Protein AF-A0A9W6UDX8-F1 (afdb_monomer)

Secondary structure (DSSP, 8-state):
------------PPPPTTSHHHHHHHHHHHH-----SHHHHTEETTEE-SSHHHHHHHTT-S--THHHHHHHHHHHTT--HHHHHHHHHHHHHHS--S-HHHHHHHHHHHHTHHHHHTTS-----

Sequence (125 aa):
MGSGGDKVIGRMIAVSPRDTNRFYIRLLLCYRRGPQSYEDLRTVDGVVHDSFKAAALSMGLLESDEENHRCLTEATSFQMPGQMRHLFGVLLIYCDPASPSELWSTHLSALSEDYLRDEIEPTTK

Foldseek 3Di:
DDPPDPPDDDDQDDDDVVVVQSVLLVLLPVPDPDQPDPQSSQADPNDGDPGSLVSCVVVVVADACPVVLVVLVVVLVVQDLPVSVVSLVVCVVPVVHSCNPVSCVVCVCSNCVVVVVVVPDDDDD

Solvent-accessible surface area (backbone atoms only — not comparable to full-atom values): 7753 Å² total; per-residue (Å²): 135,86,82,79,75,77,82,77,78,80,81,78,76,91,63,56,75,88,42,56,67,57,33,30,47,51,54,42,58,74,75,50,82,82,61,87,42,78,61,55,60,11,42,52,100,88,43,75,40,98,37,46,58,55,23,34,43,76,69,64,76,44,65,74,46,63,64,60,52,50,54,53,55,58,50,55,76,70,73,43,26,72,56,45,49,51,50,50,55,49,42,59,72,76,60,62,48,68,51,60,69,56,58,45,67,75,45,40,66,58,47,40,47,61,70,61,48,72,79,68,70,76,86,79,131

Structure (mmCIF, N/CA/C/O backbone):
data_AF-A0A9W6UDX8-F1
#
_entry.id   AF-A0A9W6UDX8-F1
#
loop_
_atom_site.group_PDB
_atom_site.id
_atom_site.type_symbol
_atom_site.label_atom_id
_atom_site.label_alt_id
_atom_site.label_comp_id
_atom_site.label_asym_id
_atom_site.label_entity_id
_atom_site.label_seq_id
_atom_site.pdbx_PDB_ins_code
_atom_site.Cartn_x
_atom_site.Cartn_y
_atom_site.Cartn_z
_atom_site.occupancy
_atom_site.B_iso_or_equiv
_atom_site.auth_seq_id
_atom_site.auth_comp_id
_atom_site.auth_asym_id
_atom_site.auth_atom_id
_atom_site.pdbx_PDB_model_num
ATOM 1 N N . MET A 1 1 ? -22.399 -5.842 45.751 1.00 38.72 1 MET A N 1
ATOM 2 C CA . MET A 1 1 ? -23.120 -6.174 44.504 1.00 38.72 1 MET A CA 1
ATOM 3 C C . MET A 1 1 ? -22.075 -6.427 43.433 1.00 38.72 1 MET A C 1
ATOM 5 O O . MET A 1 1 ? -21.426 -5.487 43.001 1.00 38.72 1 MET A O 1
ATOM 9 N N . GLY A 1 2 ? -21.802 -7.697 43.131 1.00 44.06 2 GLY A N 1
ATOM 10 C CA . GLY A 1 2 ? -20.805 -8.080 42.132 1.00 44.06 2 GLY A CA 1
ATOM 11 C C . GLY A 1 2 ? -21.418 -8.018 40.741 1.00 44.06 2 GLY A C 1
ATOM 12 O O . GLY A 1 2 ? -22.316 -8.799 40.447 1.00 44.06 2 GLY A O 1
ATOM 13 N N . SER A 1 3 ? -20.950 -7.094 39.904 1.00 49.16 3 SER A N 1
ATOM 14 C CA . SER A 1 3 ? -21.216 -7.155 38.468 1.00 49.16 3 SER A CA 1
ATOM 15 C C . SER A 1 3 ? -20.184 -8.101 37.863 1.00 49.16 3 SER A C 1
ATOM 17 O O . SER A 1 3 ? -19.048 -7.716 37.586 1.00 49.16 3 SER A O 1
ATOM 19 N N . GLY A 1 4 ? -20.549 -9.380 37.775 1.00 50.47 4 GLY A N 1
ATOM 20 C CA . GLY A 1 4 ? -19.825 -10.352 36.969 1.00 50.47 4 GLY A CA 1
ATOM 21 C C . GLY A 1 4 ? -20.034 -9.987 35.508 1.00 50.47 4 GLY A C 1
ATOM 22 O O . GLY A 1 4 ? -21.056 -10.332 34.931 1.00 50.47 4 GLY A O 1
ATOM 23 N N . GLY A 1 5 ? -19.100 -9.229 34.935 1.00 56.88 5 GLY A N 1
ATOM 24 C CA . GLY A 1 5 ? -19.067 -9.010 33.496 1.00 56.88 5 GLY A CA 1
ATOM 25 C C . GLY A 1 5 ? -18.796 -10.346 32.820 1.00 56.88 5 GLY A C 1
ATOM 26 O O . GLY A 1 5 ? -17.694 -10.884 32.951 1.00 56.88 5 GLY A O 1
ATOM 27 N N . ASP A 1 6 ? -19.803 -10.893 32.143 1.00 54.94 6 ASP A N 1
ATOM 28 C CA . ASP A 1 6 ? -19.654 -12.095 31.333 1.00 54.94 6 ASP A CA 1
ATOM 29 C C . ASP A 1 6 ? -18.451 -11.921 30.407 1.00 54.94 6 ASP A C 1
ATOM 31 O O . ASP A 1 6 ? -18.356 -10.968 29.629 1.00 54.94 6 ASP A O 1
ATOM 35 N N . LYS A 1 7 ? -17.483 -12.834 30.518 1.00 60.09 7 LYS A N 1
ATOM 36 C CA . LYS A 1 7 ? -16.283 -12.832 29.685 1.00 60.09 7 LYS A CA 1
ATOM 37 C C . LYS A 1 7 ? -16.686 -13.270 28.278 1.00 60.09 7 LYS A C 1
ATOM 39 O O . LYS A 1 7 ? -16.563 -14.438 27.919 1.00 60.09 7 LYS A O 1
ATOM 44 N N . VAL A 1 8 ? -17.208 -12.335 27.487 1.00 63.88 8 VAL A N 1
ATOM 45 C CA . VAL A 1 8 ? -17.590 -12.575 26.095 1.00 63.88 8 VAL A CA 1
ATOM 46 C C . VAL A 1 8 ? -16.320 -12.842 25.291 1.00 63.88 8 VAL A C 1
ATOM 48 O O . VAL A 1 8 ? -15.510 -11.948 25.048 1.00 63.88 8 VAL A O 1
ATOM 51 N N . ILE A 1 9 ? -16.131 -14.093 24.875 1.00 58.66 9 ILE A N 1
ATOM 52 C CA . ILE A 1 9 ? -15.074 -14.458 23.932 1.00 58.66 9 ILE A CA 1
ATOM 53 C C . ILE A 1 9 ? -15.601 -14.145 22.532 1.00 58.66 9 ILE A C 1
ATOM 55 O O . ILE A 1 9 ? -16.325 -14.940 21.932 1.00 58.66 9 ILE A O 1
ATOM 59 N N . GLY A 1 10 ? -15.248 -12.967 22.017 1.00 63.41 10 GLY A N 1
ATOM 60 C CA . GLY A 1 10 ? -15.499 -12.613 20.624 1.00 63.41 10 GLY A CA 1
ATOM 61 C C . GLY A 1 10 ? -14.754 -13.578 19.702 1.00 63.41 10 GLY A C 1
ATOM 62 O O . GLY A 1 10 ? -13.525 -13.593 19.667 1.00 63.41 10 GLY A O 1
ATOM 63 N N . ARG A 1 11 ? -15.484 -14.420 18.965 1.00 67.44 11 ARG A N 1
ATOM 64 C CA . ARG A 1 11 ? -14.890 -15.285 17.940 1.00 67.44 11 ARG A CA 1
ATOM 65 C C . ARG A 1 11 ? -14.658 -14.462 16.682 1.00 67.44 11 ARG A C 1
ATOM 67 O O . ARG A 1 11 ? -15.606 -14.047 16.024 1.00 67.44 11 ARG A O 1
ATOM 74 N N . MET A 1 12 ? -13.396 -14.248 16.337 1.00 67.56 12 MET A N 1
ATOM 75 C CA . MET A 1 12 ? -13.027 -13.561 15.106 1.00 67.56 12 MET A CA 1
ATOM 76 C C . MET A 1 12 ? -12.946 -14.584 13.963 1.00 67.56 12 MET A C 1
ATOM 78 O O . MET A 1 12 ? -12.104 -15.485 13.996 1.00 67.56 12 MET A O 1
ATOM 82 N N . ILE A 1 13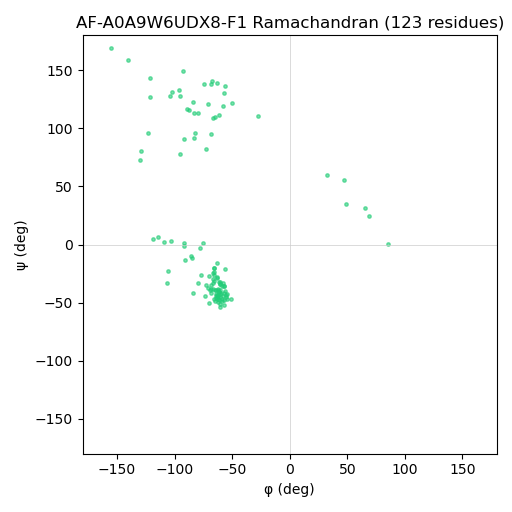 ? -13.820 -14.462 12.960 1.00 71.19 13 ILE A N 1
ATOM 83 C CA . ILE A 1 13 ? -13.864 -15.359 11.789 1.00 71.19 13 ILE A CA 1
ATOM 84 C C . ILE A 1 13 ? -12.562 -15.231 10.997 1.00 71.19 13 ILE A C 1
ATOM 86 O O . ILE A 1 13 ? -12.041 -14.124 10.854 1.00 71.19 13 ILE A O 1
ATOM 90 N N . ALA A 1 14 ? -12.015 -16.348 10.509 1.00 70.25 14 ALA A N 1
ATOM 91 C CA . ALA A 1 14 ? -10.862 -16.328 9.615 1.00 70.25 14 ALA A CA 1
ATOM 92 C C . ALA A 1 14 ? -11.200 -15.494 8.370 1.00 70.25 14 ALA A C 1
ATOM 94 O O . ALA A 1 14 ? -12.145 -15.797 7.645 1.00 70.25 14 ALA A O 1
ATOM 95 N N . VAL A 1 15 ? -10.449 -14.416 8.157 1.00 74.00 15 VAL A N 1
ATOM 96 C CA . VAL A 1 15 ? -10.639 -13.518 7.019 1.00 74.00 15 VAL A CA 1
ATOM 97 C C . VAL A 1 15 ? -9.559 -13.827 5.993 1.00 74.00 15 VAL A C 1
ATOM 99 O O . VAL A 1 15 ? -8.385 -13.923 6.345 1.00 74.00 15 VAL A O 1
ATOM 102 N N . SER A 1 16 ? -9.949 -13.990 4.730 1.00 72.12 16 SER A N 1
ATOM 103 C CA . SER A 1 16 ? -8.982 -14.087 3.637 1.00 72.12 16 SER A CA 1
ATOM 104 C C . SER A 1 16 ? -8.286 -12.735 3.433 1.00 72.12 16 SER A C 1
ATOM 106 O O . SER A 1 16 ? -8.986 -11.726 3.384 1.00 72.12 16 SER A O 1
ATOM 108 N N . PRO A 1 17 ? -6.963 -12.691 3.197 1.00 65.25 17 PRO A N 1
ATOM 109 C CA . PRO A 1 17 ? -6.264 -11.459 2.809 1.00 65.25 17 PRO A CA 1
ATOM 110 C C . PRO A 1 17 ? -6.830 -10.794 1.541 1.00 65.25 17 PRO A C 1
ATOM 112 O O . PRO A 1 17 ? -6.657 -9.598 1.338 1.00 65.25 17 PRO A O 1
ATOM 115 N N . ARG A 1 18 ? -7.555 -11.553 0.702 1.00 71.50 18 ARG A N 1
ATOM 116 C CA . ARG A 1 18 ? -8.263 -11.026 -0.478 1.00 71.50 18 ARG A CA 1
ATOM 117 C C . ARG A 1 18 ? -9.414 -10.083 -0.118 1.00 71.50 18 ARG A C 1
ATOM 119 O O . ARG A 1 18 ? -9.844 -9.308 -0.963 1.00 71.50 18 ARG A O 1
ATOM 126 N N . ASP A 1 19 ? -9.923 -10.156 1.110 1.00 81.06 19 ASP A N 1
ATOM 127 C CA . ASP A 1 19 ? -10.904 -9.215 1.644 1.00 81.06 19 ASP A CA 1
ATOM 128 C C . ASP A 1 19 ? -10.172 -8.131 2.441 1.00 81.06 19 ASP A C 1
ATOM 130 O O . ASP A 1 19 ? -10.092 -8.157 3.671 1.00 81.06 19 ASP A O 1
ATOM 134 N N . THR A 1 20 ? -9.583 -7.198 1.696 1.00 78.81 20 THR A N 1
ATOM 135 C CA . THR A 1 20 ? -8.657 -6.171 2.180 1.00 78.81 20 THR A CA 1
ATOM 136 C C . THR A 1 20 ? -9.213 -5.400 3.381 1.00 78.81 20 THR A C 1
ATOM 138 O O . THR A 1 20 ? -8.548 -5.268 4.407 1.00 78.81 20 THR A O 1
ATOM 141 N N . ASN A 1 21 ? -10.471 -4.952 3.310 1.00 85.12 21 ASN A N 1
ATOM 142 C CA . ASN A 1 21 ? -11.098 -4.214 4.408 1.00 85.12 21 ASN A CA 1
ATOM 143 C C . ASN A 1 21 ? -11.287 -5.085 5.650 1.00 85.12 21 ASN A C 1
ATOM 145 O O . ASN A 1 21 ? -10.939 -4.660 6.752 1.00 85.12 21 ASN A O 1
ATOM 149 N N . ARG A 1 22 ? -11.808 -6.310 5.502 1.00 87.25 22 ARG A N 1
ATOM 150 C CA . ARG A 1 22 ? -11.991 -7.196 6.658 1.00 87.25 22 ARG A CA 1
ATOM 151 C C . ARG A 1 22 ? -10.659 -7.622 7.267 1.00 87.25 22 ARG A C 1
ATOM 153 O O . ARG A 1 22 ? -10.603 -7.798 8.482 1.00 87.25 22 ARG A O 1
ATOM 160 N N . PHE A 1 23 ? -9.610 -7.776 6.45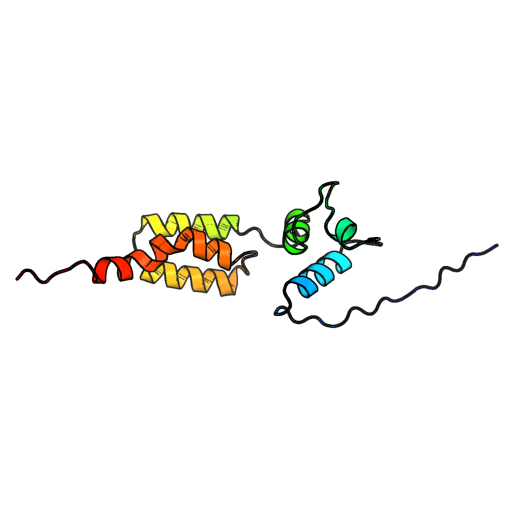9 1.00 87.00 23 PHE A N 1
ATOM 161 C CA . PHE A 1 23 ? -8.266 -8.083 6.939 1.00 87.00 23 PHE A CA 1
ATOM 162 C C . PHE A 1 23 ? -7.757 -6.972 7.860 1.00 87.00 23 PHE A C 1
ATOM 164 O O . PHE A 1 23 ? -7.405 -7.254 9.004 1.00 87.00 23 PHE A O 1
ATOM 171 N N . TYR A 1 24 ? -7.815 -5.709 7.423 1.00 89.56 24 TYR A N 1
ATOM 172 C CA . TYR A 1 24 ? -7.365 -4.585 8.247 1.00 89.56 24 TYR A CA 1
ATOM 173 C C . TYR A 1 24 ? -8.266 -4.337 9.463 1.00 89.56 24 TYR A C 1
ATOM 175 O O . TYR A 1 24 ? -7.758 -4.025 10.534 1.00 89.56 24 TYR A O 1
ATOM 183 N N . ILE A 1 25 ? -9.583 -4.550 9.358 1.00 91.56 25 ILE A N 1
ATOM 184 C CA . ILE A 1 25 ? -10.484 -4.524 10.526 1.00 91.56 25 ILE A CA 1
ATOM 185 C C . ILE A 1 25 ? -10.055 -5.578 11.552 1.00 91.56 25 I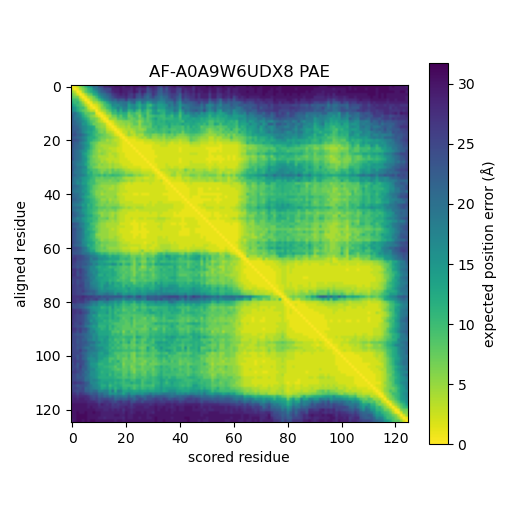LE A C 1
ATOM 187 O O . ILE A 1 25 ? -9.932 -5.275 12.736 1.00 91.56 25 ILE A O 1
ATOM 191 N N . ARG A 1 26 ? -9.813 -6.816 11.105 1.00 89.50 26 ARG A N 1
ATOM 192 C CA . ARG A 1 26 ? -9.331 -7.913 11.953 1.00 89.50 26 ARG A CA 1
ATOM 193 C C . ARG A 1 26 ? -7.993 -7.560 12.596 1.00 89.50 26 ARG A C 1
ATOM 195 O O . ARG A 1 26 ? -7.854 -7.740 13.802 1.00 89.50 26 ARG A O 1
ATOM 202 N N . LEU A 1 27 ? -7.051 -7.032 11.819 1.00 89.44 27 LEU A N 1
ATOM 203 C CA . LEU A 1 27 ? -5.754 -6.578 12.311 1.00 89.44 27 LEU A CA 1
ATOM 204 C C . LEU A 1 27 ? -5.926 -5.520 13.407 1.00 89.44 27 LEU A C 1
ATOM 206 O O . LEU A 1 27 ? -5.439 -5.715 14.514 1.00 89.44 27 LEU A O 1
ATOM 210 N N . LEU A 1 28 ? -6.699 -4.463 13.160 1.00 92.00 28 LEU A N 1
ATOM 211 C CA . LEU A 1 28 ? -6.948 -3.410 14.146 1.00 92.00 28 LEU A CA 1
ATOM 212 C C . LEU A 1 28 ? -7.626 -3.945 15.413 1.00 92.00 28 LEU A C 1
ATOM 214 O O . LEU A 1 28 ? -7.210 -3.601 16.515 1.00 92.00 28 LEU A O 1
ATOM 218 N N . LEU A 1 29 ? -8.623 -4.825 15.284 1.00 91.25 29 LEU A N 1
ATOM 219 C CA . LEU A 1 29 ? -9.317 -5.438 16.425 1.00 91.25 29 LEU A CA 1
ATOM 220 C C . LEU A 1 29 ? -8.418 -6.355 17.268 1.00 91.25 29 LEU A C 1
ATOM 222 O O . LEU A 1 29 ? -8.709 -6.569 18.444 1.00 91.25 29 LEU A O 1
ATOM 226 N N . CYS A 1 30 ? -7.337 -6.900 16.703 1.00 88.75 30 CYS A N 1
ATOM 227 C CA . CYS A 1 30 ? -6.343 -7.645 17.478 1.00 88.75 30 CYS A CA 1
ATOM 228 C C . CYS A 1 30 ? -5.525 -6.735 18.412 1.00 88.75 30 CYS A C 1
ATOM 230 O O . CYS A 1 30 ? -5.066 -7.204 19.452 1.00 88.75 30 CYS A O 1
ATOM 232 N N . TYR A 1 31 ? -5.360 -5.454 18.067 1.00 88.44 31 TYR A N 1
ATOM 233 C CA . TYR A 1 31 ? -4.517 -4.506 18.807 1.00 88.44 31 TYR A CA 1
ATOM 234 C C . TYR A 1 31 ? -5.320 -3.481 19.627 1.00 88.44 31 TYR A C 1
ATOM 236 O O . TYR A 1 31 ? -4.889 -3.079 20.709 1.00 88.44 31 TYR A O 1
ATOM 244 N N . ARG A 1 32 ? -6.503 -3.069 19.158 1.00 86.38 32 ARG A N 1
ATOM 245 C CA . ARG A 1 32 ? -7.381 -2.081 19.807 1.00 86.38 32 ARG A CA 1
ATOM 246 C C . ARG A 1 32 ? -8.444 -2.776 20.654 1.00 86.38 32 ARG A C 1
ATOM 248 O O . ARG A 1 32 ? -9.187 -3.628 20.174 1.00 86.38 32 ARG A O 1
ATOM 255 N N . ARG A 1 33 ? -8.566 -2.372 21.921 1.00 84.12 33 ARG A N 1
ATOM 256 C CA . ARG A 1 33 ? -9.599 -2.879 22.838 1.00 84.12 33 ARG A CA 1
ATOM 257 C C . ARG A 1 33 ? -10.811 -1.954 22.878 1.00 84.12 33 ARG A C 1
ATOM 259 O O . ARG A 1 33 ? -10.661 -0.758 23.079 1.00 84.12 33 ARG A O 1
ATOM 266 N N . GLY A 1 34 ? -11.999 -2.546 22.768 1.00 84.50 34 GLY A N 1
ATOM 267 C CA . GLY A 1 34 ? -13.282 -1.873 22.992 1.00 84.50 34 GLY A CA 1
ATOM 268 C C . GLY A 1 34 ? -13.689 -0.752 22.021 1.00 84.50 34 GLY A C 1
ATOM 269 O O . GLY A 1 34 ? -14.397 0.138 22.493 1.00 84.50 34 GLY A O 1
ATOM 270 N N . PRO A 1 35 ? -13.307 -0.765 20.725 1.00 88.94 35 PRO A N 1
ATOM 271 C CA . PRO A 1 35 ? -13.793 0.240 19.781 1.00 88.94 35 PRO A CA 1
ATOM 272 C C . PRO A 1 35 ? -15.329 0.231 19.742 1.00 88.94 35 PRO A C 1
ATOM 274 O O . PRO A 1 35 ? -15.940 -0.833 19.621 1.00 88.94 35 PRO A O 1
ATOM 277 N N . GLN A 1 36 ? -15.950 1.404 19.866 1.00 90.06 36 GLN A N 1
ATOM 278 C CA . GLN A 1 36 ? -17.413 1.552 19.948 1.00 90.06 36 GLN A CA 1
ATOM 279 C C . GLN A 1 36 ? -18.075 1.756 18.577 1.00 90.06 36 GLN A C 1
ATOM 281 O O . GLN A 1 36 ? -19.292 1.642 18.443 1.00 90.06 36 GLN A O 1
ATOM 286 N N . SER A 1 37 ? -17.287 2.048 17.542 1.00 92.88 37 SER A N 1
ATOM 287 C CA . SER A 1 37 ? -17.757 2.225 16.169 1.00 92.88 37 SER A CA 1
ATOM 288 C C . SER A 1 37 ? -16.639 1.939 15.159 1.00 92.88 37 SER A C 1
ATOM 290 O O . SER A 1 37 ? -15.467 1.819 15.517 1.00 92.88 37 SER A O 1
ATOM 292 N N . TYR A 1 38 ? -16.983 1.845 13.871 1.00 91.62 38 TYR A N 1
ATOM 293 C CA . TYR A 1 38 ? -15.985 1.753 12.795 1.00 91.62 38 TYR A CA 1
ATOM 294 C C . TYR A 1 38 ? -15.134 3.018 12.651 1.00 91.62 38 TYR A C 1
ATOM 296 O O . TYR A 1 38 ? -14.017 2.951 12.145 1.00 91.62 38 TYR A O 1
ATOM 304 N N . GLU A 1 39 ? -15.666 4.168 13.055 1.00 94.75 39 GLU A N 1
ATOM 305 C CA . GLU A 1 39 ? -14.915 5.419 13.097 1.00 94.75 39 GLU A CA 1
ATOM 306 C C . GLU A 1 39 ? -13.879 5.368 14.216 1.00 94.75 39 GLU A C 1
ATOM 308 O O . GLU A 1 39 ? -12.698 5.515 13.942 1.00 94.75 39 GLU A O 1
ATOM 313 N N . ASP A 1 40 ? -14.297 4.991 15.426 1.00 93.81 40 ASP A N 1
ATOM 314 C CA . ASP A 1 40 ? -13.419 4.816 16.588 1.00 93.81 40 ASP A CA 1
ATOM 315 C C . ASP A 1 40 ? -12.341 3.735 16.365 1.00 93.81 40 ASP A C 1
ATOM 317 O O . ASP A 1 40 ? -11.204 3.840 16.834 1.00 93.81 40 ASP A O 1
ATOM 321 N N . LEU A 1 41 ? -12.657 2.701 15.577 1.00 94.44 41 LEU A N 1
ATOM 322 C CA . LEU A 1 41 ? -11.677 1.702 15.145 1.00 94.44 41 LEU A CA 1
ATOM 323 C C . LEU A 1 41 ? -10.597 2.289 14.218 1.00 94.44 41 LEU A C 1
ATOM 325 O O . LEU A 1 41 ? -9.469 1.803 14.231 1.00 94.44 41 LEU A O 1
ATOM 329 N N . ARG A 1 42 ? -10.933 3.310 13.421 1.00 95.12 42 ARG A N 1
ATOM 330 C CA . ARG A 1 42 ? -10.002 4.030 12.535 1.00 95.12 42 ARG A CA 1
ATOM 331 C C . ARG A 1 42 ? -9.367 5.251 13.199 1.00 95.12 42 ARG A C 1
ATOM 333 O O . ARG A 1 42 ? -8.602 5.940 12.532 1.00 95.12 42 ARG A O 1
ATOM 340 N N . THR A 1 43 ? -9.667 5.522 14.466 1.00 94.94 43 THR A N 1
ATOM 341 C CA . THR A 1 43 ? -9.080 6.644 15.199 1.00 94.94 43 THR A CA 1
ATOM 342 C C . THR A 1 43 ? -7.783 6.218 15.877 1.00 94.94 43 THR A C 1
ATOM 344 O O . THR A 1 43 ? -7.791 5.383 16.786 1.00 94.94 43 THR A O 1
ATOM 347 N N . VAL A 1 44 ? -6.669 6.821 15.471 1.00 92.38 44 VAL A N 1
ATOM 348 C CA . VAL A 1 44 ? -5.331 6.588 16.035 1.00 92.38 44 VAL A CA 1
ATOM 349 C C . VAL A 1 44 ? -4.810 7.923 16.549 1.00 92.38 44 VAL A C 1
ATOM 351 O O . VAL A 1 44 ? -4.887 8.922 15.844 1.00 92.38 44 VAL A O 1
ATOM 354 N N . ASP A 1 45 ? -4.387 7.972 17.814 1.00 90.44 45 ASP A N 1
ATOM 355 C CA . ASP A 1 45 ? -3.883 9.190 18.474 1.00 90.44 45 ASP A CA 1
ATOM 356 C C . ASP A 1 45 ? -4.774 10.441 18.307 1.00 90.44 45 ASP A C 1
ATOM 358 O O . ASP A 1 45 ? -4.305 11.573 18.228 1.00 90.44 45 ASP A O 1
ATOM 362 N N . GLY A 1 46 ? -6.097 10.236 18.272 1.00 92.00 46 GLY A N 1
ATOM 363 C CA . GLY A 1 46 ? -7.095 11.303 18.134 1.00 92.00 46 GLY A CA 1
ATOM 364 C C . GLY A 1 46 ? -7.398 11.733 16.694 1.00 92.00 46 GLY A C 1
ATOM 365 O O . GLY A 1 46 ? -8.257 12.590 16.498 1.00 92.00 46 GLY A O 1
ATOM 366 N N . VAL A 1 47 ? -6.757 11.128 15.692 1.00 95.19 47 VAL A N 1
ATOM 367 C CA . VAL A 1 47 ? -6.982 11.400 14.265 1.00 95.19 47 VAL A CA 1
ATOM 368 C C . VAL A 1 47 ? -7.800 10.274 13.639 1.00 95.19 47 VAL A C 1
ATOM 370 O O . VAL A 1 47 ? -7.454 9.100 13.764 1.00 95.19 47 VAL A O 1
ATOM 373 N N . VAL A 1 48 ? -8.894 10.621 12.957 1.00 95.75 48 VAL A N 1
ATOM 374 C CA . VAL A 1 48 ? -9.711 9.662 12.198 1.00 95.75 48 VAL A CA 1
ATOM 375 C C . VAL A 1 48 ? -9.087 9.460 10.820 1.00 95.75 48 VAL A C 1
ATOM 377 O O . VAL A 1 48 ? -8.944 10.418 10.064 1.00 95.75 48 VAL A O 1
ATOM 380 N N . HIS A 1 49 ? -8.747 8.220 10.473 1.00 94.50 49 HIS A N 1
ATOM 381 C CA . HIS A 1 49 ? -8.173 7.896 9.166 1.00 94.50 49 HIS A CA 1
ATOM 382 C C . HIS A 1 49 ? -9.230 7.482 8.131 1.00 94.50 49 HIS A C 1
ATOM 384 O O . HIS A 1 49 ? -10.223 6.817 8.444 1.00 94.50 49 HIS A O 1
ATOM 390 N N . ASP A 1 50 ? -8.960 7.778 6.857 1.00 92.56 50 ASP A N 1
ATOM 391 C CA . ASP A 1 50 ? -9.874 7.510 5.737 1.00 92.56 50 ASP A CA 1
ATOM 392 C C . ASP A 1 50 ? -10.168 6.021 5.521 1.00 92.56 50 ASP A C 1
ATOM 394 O O . ASP A 1 50 ? -11.258 5.649 5.087 1.00 92.56 50 ASP A O 1
ATOM 398 N N . SER A 1 51 ? -9.240 5.134 5.884 1.00 92.00 51 SER A N 1
ATOM 399 C CA . SER A 1 51 ? -9.398 3.685 5.735 1.00 92.00 51 SER A CA 1
ATOM 400 C C . SER A 1 51 ? -8.834 2.910 6.926 1.00 92.00 51 SER A C 1
ATOM 402 O O . SER A 1 51 ? -7.967 3.393 7.653 1.00 92.00 51 SER A O 1
ATOM 404 N N . PHE A 1 52 ? -9.294 1.666 7.111 1.00 91.62 52 PHE A N 1
ATOM 405 C CA . PHE A 1 52 ? -8.734 0.755 8.121 1.00 91.62 52 PHE A CA 1
ATOM 406 C C . PHE A 1 52 ? -7.254 0.451 7.863 1.00 91.62 52 PHE A C 1
ATOM 408 O O . PHE A 1 52 ? -6.483 0.287 8.803 1.00 91.62 52 PHE A O 1
ATOM 415 N N . LYS A 1 53 ? -6.845 0.429 6.591 1.00 88.62 53 LYS A N 1
ATOM 416 C CA . LYS A 1 53 ? -5.442 0.306 6.198 1.00 88.62 53 LYS A CA 1
ATOM 417 C C . LYS A 1 53 ? -4.616 1.491 6.695 1.00 88.62 53 LYS A C 1
ATOM 419 O O . LYS A 1 53 ? -3.580 1.284 7.310 1.00 88.62 53 LYS A O 1
ATOM 424 N N . ALA A 1 54 ? -5.087 2.716 6.453 1.00 89.31 54 ALA A N 1
ATOM 425 C CA . ALA A 1 54 ? -4.394 3.932 6.873 1.00 89.31 54 ALA A CA 1
ATOM 426 C C . ALA A 1 54 ? -4.272 4.016 8.403 1.00 89.31 54 ALA A C 1
ATOM 428 O O . ALA A 1 54 ? -3.207 4.354 8.909 1.00 89.31 54 ALA A O 1
ATOM 429 N N . ALA A 1 55 ? -5.315 3.616 9.137 1.00 92.62 55 ALA A N 1
ATOM 430 C CA . ALA A 1 55 ? -5.239 3.485 10.591 1.00 92.62 55 ALA A CA 1
ATOM 431 C C . ALA A 1 55 ? -4.198 2.432 11.022 1.00 92.62 55 ALA A C 1
ATOM 433 O O . ALA A 1 55 ? -3.387 2.692 11.905 1.00 92.62 55 ALA A O 1
ATOM 434 N N . ALA A 1 56 ? -4.173 1.256 10.381 1.00 90.44 56 ALA A N 1
ATOM 435 C CA . ALA A 1 56 ? -3.198 0.209 10.693 1.00 90.44 56 ALA A CA 1
ATOM 436 C C . ALA A 1 56 ? -1.752 0.648 10.396 1.00 90.44 56 ALA A C 1
ATOM 438 O O . ALA A 1 56 ? -0.858 0.365 11.191 1.00 90.44 56 ALA A O 1
ATOM 439 N N . LEU A 1 57 ? -1.537 1.383 9.301 1.00 88.94 57 LEU A N 1
ATOM 440 C CA . LEU A 1 57 ? -0.249 1.987 8.961 1.00 88.94 57 LEU A CA 1
ATOM 441 C C . LEU A 1 57 ? 0.168 3.036 10.002 1.00 88.94 57 LEU A C 1
ATOM 443 O O . LEU A 1 57 ? 1.288 2.984 10.496 1.00 88.94 57 LEU A O 1
ATOM 447 N N . SER A 1 58 ? -0.741 3.932 10.405 1.00 89.69 58 SER A N 1
ATOM 448 C CA . SER A 1 58 ? -0.468 4.944 11.438 1.00 89.69 58 SER A CA 1
ATOM 449 C C . SER A 1 58 ? -0.165 4.336 12.809 1.00 89.69 58 SER A C 1
ATOM 451 O O . SER A 1 58 ? 0.569 4.927 13.591 1.00 89.69 58 SER A O 1
ATOM 453 N N . MET A 1 59 ? -0.711 3.154 13.108 1.00 88.81 59 MET A N 1
ATOM 454 C CA . MET A 1 59 ? -0.380 2.385 14.311 1.00 88.81 59 MET A CA 1
ATOM 455 C C . MET A 1 59 ? 0.958 1.630 14.208 1.00 88.81 59 MET A C 1
ATOM 457 O O . MET A 1 59 ? 1.339 0.957 15.166 1.00 88.81 59 MET A O 1
ATOM 461 N N . GLY A 1 60 ? 1.647 1.681 13.062 1.00 87.25 60 GLY A N 1
ATOM 462 C CA . GLY A 1 60 ? 2.877 0.924 12.816 1.00 87.25 60 GLY A CA 1
ATOM 463 C C . GLY A 1 60 ? 2.656 -0.589 12.718 1.00 87.25 60 GLY A C 1
ATOM 464 O O . GLY A 1 60 ? 3.565 -1.361 13.007 1.00 87.25 60 GLY A O 1
ATOM 465 N N . LEU A 1 61 ? 1.443 -1.029 12.362 1.00 86.19 61 LEU A N 1
ATOM 466 C CA . LEU A 1 61 ? 1.112 -2.454 12.201 1.00 86.19 61 LEU A CA 1
ATOM 467 C C . LEU A 1 61 ? 1.467 -2.995 10.811 1.00 86.19 61 LEU A C 1
ATOM 469 O O . LEU A 1 61 ? 1.386 -4.202 10.595 1.00 86.19 61 LEU A O 1
ATOM 473 N N . LEU A 1 62 ? 1.794 -2.104 9.874 1.00 83.44 62 LEU A N 1
ATOM 474 C CA . LEU A 1 62 ? 2.21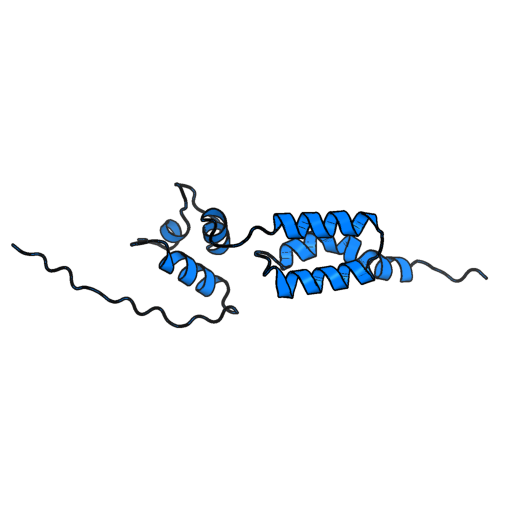7 -2.408 8.511 1.00 83.44 62 LEU A CA 1
ATOM 475 C C . LEU A 1 62 ? 3.609 -1.809 8.302 1.00 83.44 62 LEU A C 1
ATOM 477 O O . LEU A 1 62 ? 3.883 -0.719 8.809 1.00 83.44 62 LEU A O 1
ATOM 481 N N . GLU A 1 63 ? 4.469 -2.499 7.558 1.00 74.19 63 GLU A N 1
ATOM 482 C CA . GLU A 1 63 ? 5.753 -1.933 7.144 1.00 74.19 63 GLU A CA 1
ATOM 483 C C . GLU A 1 63 ? 5.523 -0.775 6.162 1.00 74.19 63 GLU A C 1
ATOM 485 O O . GLU A 1 63 ? 4.610 -0.805 5.334 1.00 74.19 63 GLU A O 1
ATOM 490 N N . SER A 1 64 ? 6.316 0.289 6.299 1.00 77.00 64 SER A N 1
ATOM 491 C CA . SER A 1 64 ? 6.249 1.440 5.397 1.00 77.00 64 SER A CA 1
ATOM 492 C C . SER A 1 64 ? 6.881 1.090 4.053 1.00 77.00 64 SER A C 1
ATOM 494 O O . SER A 1 64 ? 7.976 0.533 4.004 1.00 77.00 64 SER A O 1
ATOM 496 N N . ASP A 1 65 ? 6.244 1.512 2.961 1.00 84.62 65 ASP A N 1
ATOM 497 C CA . ASP A 1 65 ? 6.777 1.340 1.605 1.00 84.62 65 ASP A CA 1
ATOM 498 C C . ASP A 1 65 ? 7.923 2.300 1.269 1.00 84.62 65 ASP A C 1
ATOM 500 O O . ASP A 1 65 ? 8.436 2.280 0.153 1.00 84.62 65 ASP A O 1
ATOM 504 N N . GLU A 1 66 ? 8.339 3.155 2.201 1.00 86.12 66 GLU A N 1
ATOM 505 C CA . GLU A 1 66 ? 9.366 4.175 1.971 1.00 86.12 66 GLU A CA 1
ATOM 506 C C . GLU A 1 66 ? 10.685 3.582 1.447 1.00 86.12 66 GLU A C 1
ATOM 508 O O . GLU A 1 66 ? 11.253 4.079 0.473 1.00 86.12 66 GLU A O 1
ATOM 513 N N . GLU A 1 67 ? 11.129 2.464 2.023 1.00 86.50 67 GLU A N 1
ATOM 514 C CA . GLU A 1 67 ? 12.324 1.740 1.572 1.00 86.50 67 GLU A CA 1
ATOM 515 C C . GLU A 1 67 ? 12.140 1.158 0.160 1.00 86.50 67 GLU A C 1
ATOM 517 O O . GLU A 1 67 ? 13.037 1.257 -0.681 1.00 86.50 67 GLU A O 1
ATOM 522 N N . ASN A 1 68 ? 10.946 0.635 -0.140 1.00 89.69 68 ASN A N 1
ATOM 523 C CA . ASN A 1 68 ? 10.588 0.116 -1.463 1.00 89.69 68 ASN A CA 1
ATOM 524 C C . ASN A 1 68 ? 10.611 1.243 -2.512 1.00 89.69 68 ASN A C 1
ATOM 526 O O . ASN A 1 68 ? 11.154 1.077 -3.608 1.00 89.69 68 ASN A O 1
ATOM 530 N N . HIS A 1 69 ? 10.079 2.419 -2.163 1.00 91.88 69 HIS A N 1
ATOM 531 C CA . HIS A 1 69 ? 10.116 3.611 -3.008 1.00 91.88 69 HIS A CA 1
ATOM 532 C C . HIS A 1 69 ? 11.540 4.109 -3.241 1.00 91.88 69 HIS A C 1
ATOM 534 O O . HIS A 1 69 ? 11.881 4.435 -4.382 1.00 91.88 69 HIS A O 1
ATOM 540 N N . ARG A 1 70 ? 12.375 4.160 -2.197 1.00 90.88 70 ARG A N 1
ATOM 541 C CA . ARG A 1 70 ? 13.776 4.576 -2.319 1.00 90.88 70 ARG A CA 1
ATOM 542 C C . ARG A 1 70 ? 14.543 3.631 -3.240 1.00 90.88 70 ARG A C 1
ATOM 544 O O . ARG A 1 70 ? 15.174 4.093 -4.186 1.00 90.88 70 ARG A O 1
ATOM 551 N N . CYS A 1 71 ? 14.390 2.324 -3.035 1.00 90.81 71 CYS A N 1
ATOM 552 C CA . CYS A 1 71 ? 15.018 1.295 -3.859 1.00 90.81 71 CYS A CA 1
ATOM 553 C C . CYS A 1 71 ? 14.647 1.431 -5.347 1.00 90.81 71 CYS A C 1
ATOM 555 O O . CYS A 1 71 ? 15.527 1.448 -6.209 1.00 90.81 71 CYS A O 1
ATOM 557 N N . LEU A 1 72 ? 13.357 1.597 -5.666 1.00 91.38 72 LEU A N 1
ATOM 558 C CA . LEU A 1 72 ? 12.913 1.787 -7.052 1.00 91.38 72 LEU A CA 1
ATOM 559 C C . LEU A 1 72 ? 13.401 3.113 -7.648 1.00 91.38 72 LEU A C 1
ATOM 561 O O . LEU A 1 72 ? 13.801 3.144 -8.807 1.00 91.38 72 LEU A O 1
ATOM 565 N N . THR A 1 73 ? 13.429 4.190 -6.860 1.00 92.44 73 THR A N 1
ATOM 566 C CA . THR A 1 73 ? 13.938 5.500 -7.303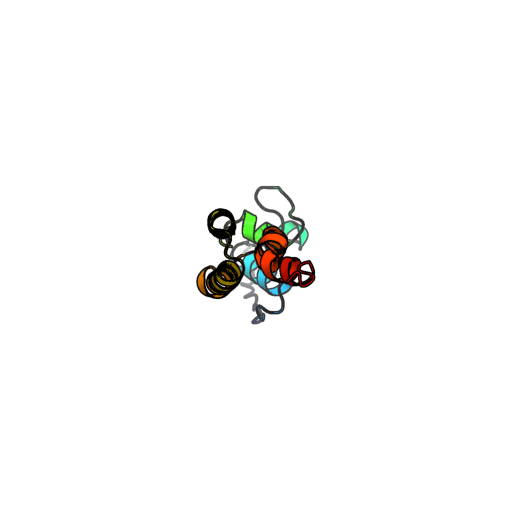 1.00 92.44 73 THR A CA 1
ATOM 567 C C . THR A 1 73 ? 15.422 5.433 -7.665 1.00 92.44 73 THR A C 1
ATOM 569 O O . THR A 1 73 ? 15.837 5.960 -8.699 1.00 92.44 73 THR A O 1
ATOM 572 N N . GLU A 1 74 ? 16.227 4.755 -6.847 1.00 90.06 74 GLU A N 1
ATOM 573 C CA . GLU A 1 74 ? 17.640 4.511 -7.139 1.00 90.06 74 GLU A CA 1
ATOM 574 C C . GLU A 1 74 ? 17.798 3.677 -8.414 1.00 90.06 74 GLU A C 1
ATOM 576 O O . GLU A 1 74 ? 18.589 4.038 -9.286 1.00 90.06 74 GLU A O 1
ATOM 581 N N . ALA A 1 75 ? 16.990 2.624 -8.578 1.00 88.50 75 ALA A N 1
ATOM 582 C CA . ALA A 1 75 ? 16.999 1.779 -9.771 1.00 88.50 75 ALA A CA 1
ATOM 583 C C . ALA A 1 75 ? 16.703 2.565 -11.064 1.00 88.50 75 ALA A C 1
ATOM 585 O O . ALA A 1 75 ? 17.328 2.302 -12.094 1.00 88.50 75 ALA A O 1
ATOM 586 N N . THR A 1 76 ? 15.827 3.576 -11.007 1.00 87.50 76 THR A N 1
ATOM 587 C CA . THR A 1 76 ? 15.530 4.471 -12.140 1.00 87.50 76 THR A CA 1
ATOM 588 C C . THR A 1 76 ? 16.779 5.182 -12.664 1.00 87.50 76 THR A C 1
ATOM 590 O O . THR A 1 76 ? 16.911 5.400 -13.868 1.00 87.50 76 THR A O 1
ATOM 593 N N . SER A 1 77 ? 17.744 5.495 -11.792 1.00 84.00 77 SER A N 1
ATOM 594 C CA . SER A 1 77 ? 18.986 6.182 -12.183 1.00 84.00 77 SER A CA 1
ATOM 595 C C . SER A 1 77 ? 19.874 5.338 -13.102 1.00 84.00 77 SER A C 1
ATOM 597 O O . SER A 1 77 ? 20.711 5.882 -13.819 1.00 84.00 77 SER A O 1
ATOM 599 N N . PHE A 1 78 ? 19.680 4.017 -13.114 1.00 82.25 78 PHE A N 1
ATOM 600 C CA . PHE A 1 78 ? 20.433 3.093 -13.957 1.00 82.25 78 PHE A CA 1
ATOM 601 C C . PHE A 1 78 ? 19.759 2.816 -15.316 1.00 82.25 78 PHE A C 1
ATOM 603 O O . PHE A 1 78 ? 20.334 2.082 -16.111 1.00 82.25 78 PHE A O 1
ATOM 610 N N . GLN A 1 79 ? 18.579 3.398 -15.596 1.00 69.06 79 GLN A N 1
ATOM 611 C CA . GLN A 1 79 ? 17.831 3.291 -16.866 1.00 69.06 79 GLN A CA 1
ATOM 612 C C . GLN A 1 79 ? 17.704 1.859 -17.419 1.00 69.06 79 GLN A C 1
ATOM 614 O O . GLN A 1 79 ? 18.070 1.567 -18.558 1.00 69.06 79 GLN A O 1
ATOM 619 N N . MET A 1 80 ? 17.167 0.940 -16.611 1.00 82.06 80 MET A N 1
ATOM 620 C CA . MET A 1 80 ? 16.930 -0.450 -17.025 1.00 82.06 80 MET A CA 1
ATOM 621 C C . MET A 1 80 ? 15.490 -0.895 -16.726 1.00 82.06 80 MET A C 1
ATOM 623 O O . MET A 1 80 ? 15.267 -1.617 -15.749 1.00 82.06 80 MET A O 1
ATOM 627 N N . PRO A 1 81 ? 14.506 -0.537 -17.571 1.00 85.88 81 PRO A N 1
ATOM 628 C CA . PRO A 1 81 ? 13.085 -0.805 -17.316 1.00 85.88 81 PRO A CA 1
ATOM 629 C C . PRO A 1 81 ? 12.770 -2.293 -17.088 1.00 85.88 81 PRO A C 1
ATOM 631 O O . PRO A 1 81 ? 12.038 -2.653 -16.164 1.00 85.88 81 PRO A O 1
ATOM 634 N N . GLY A 1 82 ? 13.398 -3.195 -17.852 1.00 88.50 82 GLY A N 1
ATOM 635 C CA . GLY A 1 82 ? 13.261 -4.644 -17.656 1.00 88.50 82 GLY A CA 1
ATOM 636 C C . GLY A 1 82 ? 13.753 -5.138 -16.286 1.00 88.50 82 GLY A C 1
ATOM 637 O O . GLY A 1 82 ? 13.087 -5.957 -15.651 1.00 88.50 82 GLY A O 1
ATOM 638 N N . GLN A 1 83 ? 14.880 -4.613 -15.791 1.00 89.81 83 GLN A N 1
ATOM 639 C CA . GLN A 1 83 ? 15.403 -4.944 -14.457 1.00 89.81 83 GLN A CA 1
ATOM 640 C C . GLN A 1 83 ? 14.562 -4.305 -13.351 1.00 89.81 83 GLN A C 1
ATOM 642 O O . GLN A 1 83 ? 14.332 -4.934 -12.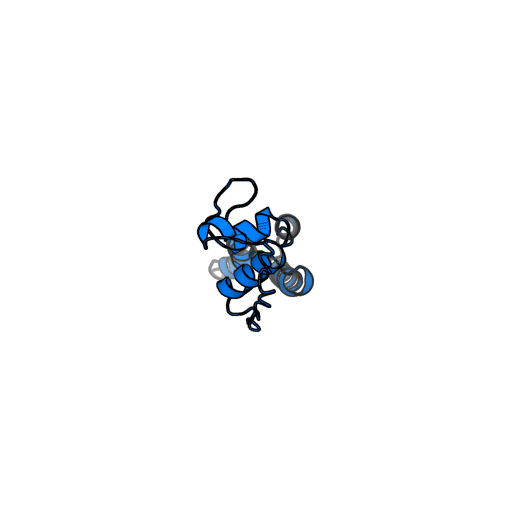323 1.00 89.81 83 GLN A O 1
ATOM 647 N N . MET A 1 84 ? 14.029 -3.102 -13.576 1.00 91.56 84 MET A N 1
ATOM 648 C CA . MET A 1 84 ? 13.093 -2.475 -12.645 1.00 91.56 84 MET A CA 1
ATOM 649 C C . MET A 1 84 ? 11.819 -3.307 -12.479 1.00 91.56 84 MET A C 1
ATOM 651 O O . MET A 1 84 ? 11.358 -3.495 -11.357 1.00 91.56 84 MET A O 1
ATOM 655 N N . ARG A 1 85 ? 11.274 -3.874 -13.565 1.00 92.88 85 ARG A N 1
ATOM 656 C CA . ARG A 1 85 ? 10.115 -4.782 -13.494 1.00 92.88 85 ARG A CA 1
ATOM 657 C C . ARG A 1 85 ? 10.426 -6.050 -12.699 1.00 92.88 85 ARG A C 1
ATOM 659 O O . ARG A 1 85 ? 9.582 -6.510 -11.932 1.00 92.88 85 ARG A O 1
ATOM 666 N N . HIS A 1 86 ? 11.637 -6.588 -12.838 1.00 93.00 86 HIS A N 1
ATOM 667 C CA . HIS A 1 86 ? 12.092 -7.710 -12.019 1.00 93.00 86 HIS A CA 1
ATOM 668 C C . HIS A 1 86 ? 12.209 -7.324 -10.537 1.00 93.00 86 HIS A C 1
ATOM 670 O O . HIS A 1 86 ? 11.651 -8.014 -9.686 1.00 93.00 86 HIS A O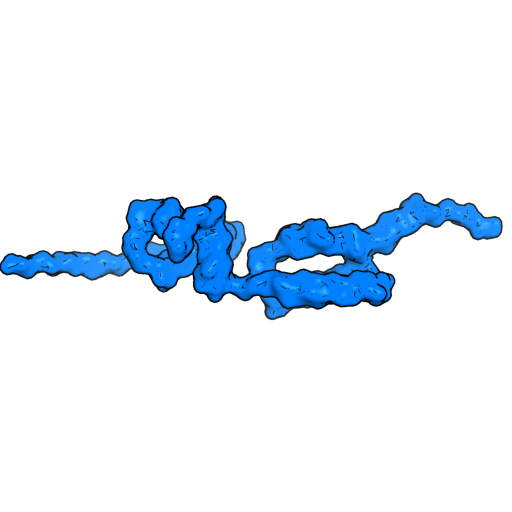 1
ATOM 676 N N . LEU A 1 87 ? 12.856 -6.194 -10.235 1.00 92.56 87 LEU A N 1
ATOM 677 C CA . LEU A 1 87 ? 12.990 -5.656 -8.881 1.00 92.56 87 LEU A CA 1
ATOM 678 C C . LEU A 1 87 ? 11.625 -5.412 -8.232 1.00 92.56 87 LEU A C 1
ATOM 680 O O . LEU A 1 87 ? 11.410 -5.824 -7.099 1.00 92.56 87 LEU A O 1
ATOM 684 N N . PHE A 1 88 ? 10.676 -4.824 -8.961 1.00 92.75 88 PHE A N 1
ATOM 685 C CA . PHE A 1 88 ? 9.306 -4.652 -8.486 1.00 92.75 88 PHE A CA 1
ATOM 686 C C . PHE A 1 88 ? 8.683 -5.995 -8.074 1.00 92.75 88 PHE A C 1
ATOM 688 O O . PHE A 1 88 ? 8.134 -6.106 -6.983 1.00 92.75 88 PHE A O 1
ATOM 695 N N . GLY A 1 89 ? 8.842 -7.045 -8.888 1.00 93.88 89 GLY A N 1
ATOM 696 C CA . GLY A 1 89 ? 8.395 -8.397 -8.538 1.00 93.88 89 GLY A CA 1
ATOM 697 C C . GLY A 1 89 ? 9.055 -8.959 -7.273 1.00 93.88 89 GLY A C 1
ATOM 698 O O . GLY A 1 89 ? 8.376 -9.581 -6.459 1.00 93.88 89 GLY A O 1
ATOM 699 N N . VAL A 1 90 ? 10.353 -8.710 -7.073 1.00 93.31 90 VAL A N 1
ATOM 700 C CA . VAL A 1 90 ? 11.079 -9.085 -5.845 1.00 93.31 90 VAL A CA 1
ATOM 701 C C . VAL A 1 90 ? 10.497 -8.355 -4.631 1.00 93.31 90 VAL A C 1
ATOM 703 O O . VAL A 1 90 ? 10.186 -9.003 -3.633 1.00 93.31 90 VAL A O 1
ATOM 706 N N . LEU A 1 91 ? 10.268 -7.042 -4.723 1.00 91.75 91 LEU A N 1
ATOM 707 C CA . LEU A 1 91 ? 9.680 -6.254 -3.633 1.00 91.75 91 LEU A CA 1
ATOM 708 C C . LEU A 1 91 ? 8.287 -6.772 -3.246 1.00 91.75 91 LEU A C 1
ATOM 710 O O . LEU A 1 91 ? 8.004 -6.929 -2.063 1.00 91.75 91 LEU A O 1
ATOM 714 N N . LEU A 1 92 ? 7.446 -7.132 -4.223 1.00 90.62 92 LEU A N 1
ATOM 715 C CA . LEU A 1 92 ? 6.122 -7.708 -3.949 1.00 90.62 92 LEU A CA 1
ATOM 716 C C . LEU A 1 92 ? 6.175 -9.029 -3.169 1.00 90.62 92 LEU A C 1
ATOM 718 O O . LEU A 1 92 ? 5.261 -9.319 -2.405 1.00 90.62 92 LEU A O 1
ATOM 722 N N . ILE A 1 93 ? 7.201 -9.852 -3.397 1.00 88.88 93 ILE A N 1
ATOM 723 C CA . ILE A 1 93 ? 7.319 -11.177 -2.773 1.00 88.88 93 ILE A CA 1
ATOM 724 C C . ILE A 1 93 ? 7.936 -11.077 -1.378 1.00 88.88 93 ILE A C 1
ATOM 726 O O . ILE A 1 93 ? 7.508 -11.789 -0.472 1.00 88.88 93 ILE A O 1
ATOM 730 N N . TYR A 1 94 ? 8.965 -10.243 -1.221 1.00 86.81 94 TYR A N 1
ATOM 731 C CA . TYR A 1 94 ? 9.823 -10.268 -0.035 1.00 86.81 94 TYR A CA 1
ATOM 732 C C . TYR A 1 94 ? 9.601 -9.111 0.934 1.00 86.81 94 TYR A C 1
ATOM 734 O O . TYR A 1 94 ? 9.947 -9.257 2.102 1.00 86.81 94 TYR A O 1
ATOM 742 N N . CYS A 1 95 ? 9.045 -7.991 0.474 1.00 83.81 95 CYS A N 1
ATOM 743 C CA . CYS A 1 95 ? 8.891 -6.781 1.284 1.00 83.81 95 CYS A CA 1
ATOM 744 C C . CYS A 1 95 ? 7.434 -6.497 1.671 1.00 83.81 95 CYS A C 1
ATOM 746 O O . CYS A 1 95 ? 7.190 -5.460 2.271 1.00 83.81 95 CYS A O 1
ATOM 748 N N . ASP A 1 96 ? 6.493 -7.372 1.276 1.00 80.88 96 ASP A N 1
ATOM 749 C CA . ASP A 1 96 ? 5.038 -7.272 1.511 1.00 80.88 96 ASP A CA 1
ATOM 750 C C . ASP A 1 96 ? 4.524 -5.819 1.547 1.00 80.88 96 ASP A C 1
ATOM 752 O O . ASP A 1 96 ? 4.033 -5.356 2.581 1.00 80.88 96 ASP A O 1
ATOM 756 N N . PRO A 1 97 ? 4.699 -5.062 0.443 1.00 84.00 97 PRO A N 1
ATOM 757 C CA . PRO A 1 97 ? 4.472 -3.632 0.459 1.00 84.00 97 PRO A CA 1
ATOM 758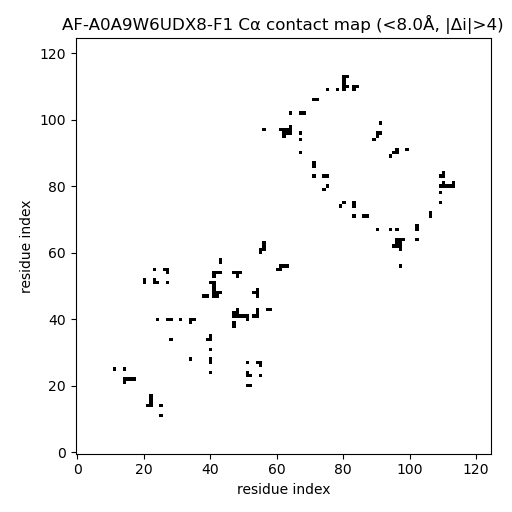 C C . PRO A 1 97 ? 3.057 -3.317 0.925 1.00 84.00 97 PRO A C 1
ATOM 760 O O . PRO A 1 97 ? 2.088 -3.930 0.465 1.00 84.00 97 PRO A O 1
ATOM 763 N N . ALA A 1 98 ? 2.921 -2.323 1.799 1.00 82.06 98 ALA A N 1
ATOM 764 C CA . ALA A 1 98 ? 1.628 -1.922 2.321 1.00 82.06 98 ALA A CA 1
ATOM 765 C C . ALA A 1 98 ? 0.686 -1.555 1.168 1.00 82.06 98 ALA A C 1
ATOM 767 O O . ALA A 1 98 ? -0.489 -1.920 1.187 1.00 82.06 98 ALA A O 1
ATOM 768 N N . SER A 1 99 ? 1.174 -0.850 0.146 1.00 84.25 99 SER A N 1
ATOM 769 C CA . SER A 1 99 ? 0.440 -0.275 -0.983 1.00 84.25 99 SER A CA 1
ATOM 770 C C . SER A 1 99 ? 1.081 -0.623 -2.340 1.00 84.25 99 SER A C 1
ATOM 772 O O . SER A 1 99 ? 1.590 0.253 -3.043 1.00 84.25 99 SER A O 1
ATOM 774 N N . PRO A 1 100 ? 0.970 -1.885 -2.806 1.00 87.94 100 PRO A N 1
ATOM 775 C CA . PRO A 1 100 ? 1.558 -2.316 -4.078 1.00 87.94 100 PRO A CA 1
ATOM 776 C C . PRO A 1 100 ? 1.076 -1.496 -5.284 1.00 87.94 100 PRO A C 1
ATOM 778 O O . PRO A 1 100 ? 1.828 -1.239 -6.221 1.00 87.94 100 PRO A O 1
ATOM 781 N N . SER A 1 101 ? -0.194 -1.078 -5.260 1.00 88.12 101 SER A N 1
ATOM 782 C CA . SER A 1 101 ? -0.819 -0.278 -6.317 1.00 88.12 101 SER A CA 1
ATOM 783 C C . SER A 1 101 ? -0.249 1.134 -6.408 1.00 88.12 101 SER A C 1
ATOM 785 O O . SER A 1 101 ? -0.083 1.663 -7.503 1.00 88.12 101 SER A O 1
ATOM 787 N N . GLU A 1 102 ? 0.045 1.742 -5.262 1.00 89.56 102 GLU A N 1
ATOM 788 C CA . GLU A 1 102 ? 0.605 3.089 -5.179 1.00 89.56 102 GLU A CA 1
ATOM 789 C C . GLU A 1 102 ? 2.072 3.083 -5.604 1.00 89.56 102 GLU A C 1
ATOM 791 O O . GLU A 1 102 ? 2.469 3.881 -6.461 1.00 89.56 102 GLU A O 1
ATOM 796 N N . LEU A 1 103 ? 2.830 2.095 -5.114 1.00 90.94 103 LEU A N 1
ATOM 797 C CA . LEU A 1 103 ? 4.200 1.820 -5.533 1.00 90.94 103 LEU A CA 1
ATOM 798 C C . LEU A 1 103 ? 4.283 1.643 -7.059 1.00 90.94 103 LEU A C 1
ATOM 800 O O . LEU A 1 103 ? 5.100 2.287 -7.714 1.00 90.94 103 LEU A O 1
ATOM 804 N N . TRP A 1 104 ? 3.377 0.849 -7.641 1.00 92.44 104 TRP A N 1
ATOM 805 C CA . TRP A 1 104 ? 3.264 0.681 -9.091 1.00 92.44 104 TRP A CA 1
ATOM 806 C C . TRP A 1 104 ? 2.962 1.996 -9.811 1.00 92.44 104 TRP A C 1
ATOM 808 O O . TRP A 1 104 ? 3.690 2.370 -10.724 1.00 92.44 104 TRP A O 1
ATOM 818 N N . SER A 1 105 ? 1.908 2.715 -9.408 1.00 93.25 105 SER A N 1
ATOM 819 C CA . SER A 1 105 ? 1.496 3.950 -10.090 1.00 93.25 105 SER A CA 1
ATOM 820 C C . SER A 1 105 ? 2.577 5.031 -10.079 1.00 93.25 105 SER A C 1
ATOM 822 O O . SER A 1 105 ? 2.719 5.759 -11.058 1.00 93.25 105 SER A O 1
ATOM 824 N N . THR A 1 106 ? 3.370 5.090 -9.007 1.00 93.56 106 THR A N 1
ATOM 825 C CA . THR A 1 106 ? 4.451 6.068 -8.840 1.00 93.56 106 THR A CA 1
ATOM 826 C C . THR A 1 106 ? 5.608 5.797 -9.799 1.00 93.56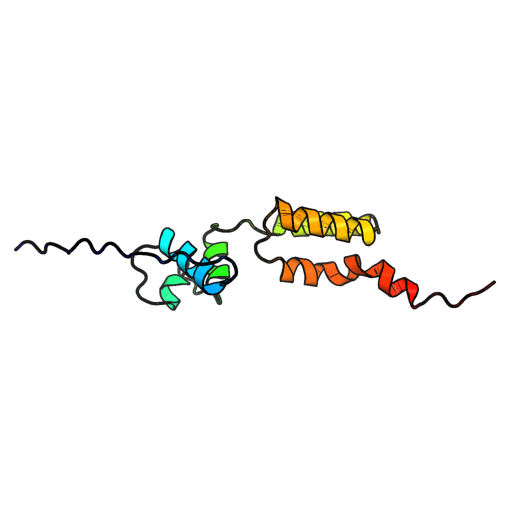 106 THR A C 1
ATOM 828 O O . THR A 1 106 ? 6.177 6.731 -10.358 1.00 93.56 106 THR A O 1
ATOM 831 N N . HIS A 1 107 ? 5.942 4.521 -10.019 1.00 92.19 107 HIS A N 1
ATOM 832 C CA . HIS A 1 107 ? 7.102 4.100 -10.817 1.00 92.19 107 HIS A CA 1
ATOM 833 C C . HIS A 1 107 ? 6.742 3.603 -12.223 1.00 92.19 107 HIS A C 1
ATOM 835 O O . HIS A 1 107 ? 7.622 3.186 -12.975 1.00 92.19 107 HIS A O 1
ATOM 841 N N . LEU A 1 108 ? 5.462 3.652 -12.603 1.00 92.00 108 LEU A N 1
ATOM 842 C CA . LEU A 1 108 ? 4.945 3.103 -13.860 1.00 92.00 108 LEU A CA 1
ATOM 843 C C . LEU A 1 108 ? 5.678 3.640 -15.094 1.00 92.00 108 LEU A C 1
ATOM 845 O O . LEU A 1 108 ? 5.996 2.870 -15.999 1.00 92.00 108 LEU A O 1
ATOM 849 N N . SER A 1 109 ? 5.956 4.943 -15.133 1.00 90.44 109 SER A N 1
ATOM 850 C CA . SER A 1 109 ? 6.652 5.576 -16.258 1.00 90.44 109 SER A CA 1
ATOM 851 C C . SER A 1 109 ? 8.046 4.984 -16.474 1.00 90.44 109 SER A C 1
ATOM 853 O O . SER A 1 109 ? 8.391 4.635 -17.596 1.00 90.44 109 SER A O 1
ATOM 855 N N . ALA A 1 110 ? 8.813 4.794 -15.400 1.00 90.06 110 ALA A N 1
ATOM 856 C CA . ALA A 1 110 ? 10.143 4.195 -15.456 1.00 90.06 110 ALA A CA 1
ATOM 857 C C . ALA A 1 110 ? 10.091 2.687 -15.762 1.00 90.06 110 ALA A C 1
ATOM 859 O O . ALA A 1 110 ? 10.904 2.168 -16.521 1.00 90.06 110 ALA A O 1
ATOM 860 N N . LEU A 1 111 ? 9.092 1.979 -15.224 1.00 91.44 111 LEU A N 1
ATOM 861 C CA . LEU A 1 111 ? 8.880 0.545 -15.461 1.00 91.44 111 LEU A CA 1
ATOM 862 C C . LEU A 1 111 ? 8.485 0.211 -16.907 1.00 91.44 111 LEU A C 1
ATOM 864 O O . LEU A 1 111 ? 8.671 -0.931 -17.333 1.00 91.44 111 LEU A O 1
ATOM 868 N N . SER A 1 112 ? 7.904 1.173 -17.627 1.00 90.62 112 SER A N 1
ATOM 869 C CA . SER A 1 112 ? 7.373 1.005 -18.987 1.00 90.62 112 SER A CA 1
ATOM 870 C C . SER A 1 112 ? 8.120 1.802 -20.056 1.00 90.62 112 SER A C 1
ATOM 872 O O . SER A 1 112 ? 7.701 1.813 -21.210 1.00 90.62 112 SER A O 1
ATOM 874 N N . GLU A 1 113 ? 9.227 2.454 -19.697 1.00 88.25 113 GLU A N 1
ATOM 875 C CA . GLU A 1 113 ? 9.975 3.326 -20.605 1.00 88.25 113 GLU A CA 1
ATOM 876 C C . GLU A 1 113 ? 10.429 2.605 -21.888 1.00 88.25 113 GLU A C 1
ATOM 878 O O . GLU A 1 113 ? 10.415 3.203 -22.961 1.00 88.25 113 GLU A O 1
ATOM 883 N N . ASP A 1 114 ? 10.793 1.324 -21.805 1.00 87.56 114 ASP A N 1
ATOM 884 C CA . ASP A 1 114 ? 11.198 0.516 -22.959 1.00 87.56 114 ASP A CA 1
ATOM 885 C C . ASP A 1 114 ? 10.037 0.242 -23.924 1.00 87.56 114 ASP A C 1
ATOM 887 O O . ASP A 1 114 ? 10.189 0.405 -25.131 1.00 87.56 114 ASP A O 1
ATOM 891 N N . TYR A 1 115 ? 8.850 -0.061 -23.402 1.00 83.38 115 TYR A N 1
ATOM 892 C CA . TYR A 1 115 ? 7.649 -0.244 -24.222 1.00 83.38 115 TYR A CA 1
ATOM 893 C C . TYR A 1 115 ? 7.178 1.040 -24.910 1.00 83.38 115 TYR A C 1
ATOM 895 O O . TYR A 1 115 ? 6.600 0.977 -25.990 1.00 83.38 115 TYR A O 1
ATOM 903 N N . LEU A 1 116 ? 7.427 2.204 -24.303 1.00 72.62 116 LEU A N 1
ATOM 904 C CA . LEU A 1 116 ? 7.091 3.504 -24.893 1.00 72.62 116 LEU A CA 1
ATOM 905 C C . LEU A 1 116 ? 8.082 3.926 -25.992 1.00 72.62 116 LEU A C 1
ATOM 907 O O . LEU A 1 116 ? 7.720 4.701 -26.875 1.00 72.62 116 LEU A O 1
ATOM 911 N N . ARG A 1 117 ? 9.330 3.438 -25.948 1.00 58.97 117 ARG A N 1
ATOM 912 C CA . ARG A 1 117 ? 10.358 3.731 -26.963 1.00 58.97 117 ARG A CA 1
ATOM 913 C C . ARG A 1 117 ? 10.195 2.885 -28.226 1.00 58.97 117 ARG A C 1
ATOM 915 O O . ARG A 1 117 ? 10.435 3.405 -29.314 1.00 58.97 117 ARG A O 1
ATOM 922 N N . ASP A 1 118 ? 9.716 1.648 -28.097 1.00 56.56 118 ASP A N 1
ATOM 923 C CA . ASP A 1 118 ? 9.472 0.748 -29.236 1.00 56.56 118 ASP A CA 1
ATOM 924 C C . ASP A 1 118 ? 8.388 1.264 -30.210 1.00 56.56 118 ASP A C 1
ATOM 926 O O . ASP A 1 118 ? 8.324 0.821 -31.356 1.00 56.56 118 ASP A O 1
ATOM 930 N N . GLU A 1 119 ? 7.568 2.246 -29.813 1.00 54.41 119 GLU A N 1
ATOM 931 C CA . GLU A 1 119 ? 6.590 2.898 -30.700 1.00 54.41 119 GLU A CA 1
ATOM 932 C C . GLU A 1 119 ? 7.178 4.067 -31.529 1.00 54.41 119 GLU A C 1
ATOM 934 O O . GLU A 1 119 ? 6.510 4.561 -32.440 1.00 54.41 119 GLU A O 1
ATOM 939 N N . ILE A 1 120 ? 8.416 4.519 -31.255 1.00 55.47 120 ILE A N 1
ATOM 940 C CA . ILE A 1 120 ? 8.998 5.757 -31.825 1.00 55.47 120 ILE A CA 1
ATOM 941 C C . ILE A 1 120 ? 10.263 5.511 -32.681 1.00 55.47 120 ILE A C 1
ATOM 943 O O . ILE A 1 120 ? 10.827 6.469 -33.203 1.00 55.47 120 ILE A O 1
ATOM 947 N N . GLU A 1 121 ? 10.697 4.273 -32.943 1.00 51.44 121 GLU A N 1
ATOM 948 C CA . GLU A 1 121 ? 11.717 4.014 -33.983 1.00 51.44 121 GLU A CA 1
ATOM 949 C C . GLU A 1 121 ? 11.080 3.701 -35.357 1.00 51.44 121 GLU A C 1
ATOM 951 O O . GLU A 1 121 ? 10.853 2.534 -35.688 1.00 51.44 121 GLU A O 1
ATOM 956 N N . PRO A 1 122 ? 10.824 4.696 -36.238 1.00 49.38 122 PRO A N 1
ATOM 957 C CA . PRO A 1 122 ? 10.705 4.417 -37.654 1.00 49.38 122 PRO A CA 1
ATOM 958 C C . PRO A 1 122 ? 12.103 4.089 -38.181 1.00 49.38 122 PRO A C 1
ATOM 960 O O . PRO A 1 122 ? 13.036 4.891 -38.116 1.00 49.38 122 PRO A O 1
ATOM 963 N N . THR A 1 123 ? 12.226 2.887 -38.732 1.00 53.72 123 THR A N 1
ATOM 964 C CA . THR A 1 123 ? 13.312 2.436 -39.603 1.00 53.72 123 THR A CA 1
ATOM 965 C C . THR A 1 123 ? 13.959 3.582 -40.383 1.00 53.72 123 THR A C 1
ATOM 967 O O . THR A 1 123 ? 13.363 4.098 -41.329 1.00 53.72 123 THR A O 1
ATOM 970 N N . THR A 1 124 ? 15.204 3.921 -40.055 1.00 44.62 124 THR A N 1
ATOM 971 C CA . THR A 1 124 ? 16.075 4.640 -40.989 1.00 44.62 124 THR A CA 1
ATOM 972 C C . THR A 1 124 ? 17.335 3.806 -41.182 1.00 44.62 124 THR A C 1
ATOM 974 O O . THR A 1 124 ? 18.235 3.798 -40.345 1.00 44.62 124 THR A O 1
ATOM 977 N N . LYS A 1 125 ? 17.311 3.010 -42.257 1.00 37.66 125 LYS A N 1
ATOM 978 C CA . LYS A 1 125 ? 18.513 2.512 -42.933 1.00 37.66 125 LYS A CA 1
ATOM 979 C C . LYS A 1 125 ? 19.204 3.659 -43.658 1.00 37.66 125 LYS A C 1
ATOM 981 O O . LYS A 1 125 ? 18.469 4.563 -44.116 1.00 37.66 125 LYS A O 1
#

Organism: NCBI:txid2077276

Nearest PDB structures (foldseek):
  7lcc-assembly1_A  TM=6.795E-01  e=1.600E-06  synthetic construct

pLDDT: mean 82.04, std 14.2, range [37.66, 95.75]

Radius of gyration: 21.75 Å; Cα contacts (8 Å, |Δi|>4): 93; chains: 1; bounding box: 44×28×87 Å

Mean predicted aligned error: 11.13 Å